Protein AF-A0A0F9LHG2-F1 (afdb_monomer_lite)

Foldseek 3Di:
DDDDDPPPVVVVVVVVVLQVQQAVVLVVLLVCCVPPLVVLLVVLVVLCVVLVVCQLVPWDWDFDLQAIDIRTDPPDDPPPVSCVSSVPSLVSNLVSLQVSLCCVVVPSHDLVVNCVRCLVVLLSSCSSSVSVSVVPDDPDRSSRRSSNVSVVVVVVVVVVVVVVVVVVVVVPDDDDDDDDPDD

Secondary structure (DSSP, 8-state):
----STHHHHHHHHHHHHHHHHHHHHHHHHHHIIIIIHHHHHHHHHHHHHTT-THHHH-EEEE-SS-EEEE-----TTHHHHHHHHHHHHHHHHHHHHHHHHHHHTTSS-HHHHHHHHHHHHHHHHHHHHHHHHHHPPTT-HHHHHHHHHHHHHHHHHHHHHHHHHHHHHHHS-------S--

Structure (mmCIF, N/CA/C/O backbone):
data_AF-A0A0F9LHG2-F1
#
_entry.id   AF-A0A0F9LHG2-F1
#
loop_
_atom_site.group_PDB
_atom_site.id
_atom_site.type_symbol
_atom_site.label_atom_id
_atom_site.label_alt_id
_atom_site.label_comp_id
_atom_site.label_asym_id
_atom_site.label_entity_id
_atom_site.label_seq_id
_atom_site.pdbx_PDB_ins_code
_atom_site.Cartn_x
_atom_site.Cartn_y
_atom_site.Cartn_z
_atom_site.occupancy
_atom_site.B_iso_or_equiv
_atom_site.auth_seq_id
_atom_site.auth_comp_id
_atom_site.auth_asym_id
_atom_site.auth_atom_id
_atom_site.pdbx_PDB_model_num
ATOM 1 N N . SER A 1 1 ? -0.966 52.116 -28.364 1.00 49.38 1 SER A N 1
ATOM 2 C CA . SER A 1 1 ? -0.636 51.127 -27.324 1.00 49.38 1 SER A CA 1
ATOM 3 C C . SER A 1 1 ? -1.871 50.352 -26.927 1.00 49.38 1 SER A C 1
ATOM 5 O O . SER A 1 1 ? -2.653 50.851 -26.132 1.00 49.38 1 SER A O 1
ATOM 7 N N . SER A 1 2 ? -2.052 49.157 -27.486 1.00 49.03 2 SER A N 1
ATOM 8 C CA . SER A 1 2 ? -3.111 48.225 -27.083 1.00 49.03 2 SER A CA 1
ATOM 9 C C . SER A 1 2 ? -2.546 46.811 -27.175 1.00 49.03 2 SER A C 1
ATOM 11 O O . SER A 1 2 ? -2.632 46.158 -28.207 1.00 49.03 2 SER A O 1
ATOM 13 N N . ALA A 1 3 ? -1.886 46.386 -26.103 1.00 53.78 3 ALA A N 1
ATOM 14 C CA . ALA A 1 3 ? -1.414 45.023 -25.902 1.00 53.78 3 ALA A CA 1
ATOM 15 C C . ALA A 1 3 ? -1.626 44.693 -24.424 1.00 53.78 3 ALA A C 1
ATOM 17 O O . ALA A 1 3 ? -0.736 44.900 -23.611 1.00 53.78 3 ALA A O 1
ATOM 18 N N . ASN A 1 4 ? -2.848 44.303 -24.067 1.00 56.41 4 ASN A N 1
ATOM 19 C CA . ASN A 1 4 ? -3.174 43.705 -22.773 1.00 56.41 4 ASN A CA 1
ATOM 20 C C . ASN A 1 4 ? -4.602 43.152 -22.848 1.00 56.41 4 ASN A C 1
ATOM 22 O O . ASN A 1 4 ? -5.531 43.902 -22.589 1.00 56.41 4 ASN A O 1
ATOM 26 N N . ASP A 1 5 ? -4.756 41.884 -23.260 1.00 53.72 5 ASP A N 1
ATOM 27 C CA . ASP A 1 5 ? -5.840 41.023 -22.727 1.00 53.72 5 ASP A CA 1
ATOM 28 C C . ASP A 1 5 ? -5.789 39.526 -23.123 1.00 53.72 5 ASP A C 1
ATOM 30 O O . ASP A 1 5 ? -6.602 38.730 -22.666 1.00 53.72 5 ASP A O 1
ATOM 34 N N . ASN A 1 6 ? -4.823 39.068 -23.931 1.00 52.94 6 ASN A N 1
ATOM 35 C CA . ASN A 1 6 ? -4.806 37.665 -24.397 1.00 52.94 6 ASN A CA 1
ATOM 36 C C . ASN A 1 6 ? -4.118 36.646 -23.454 1.00 52.94 6 ASN A C 1
ATOM 38 O O . ASN A 1 6 ? -3.988 35.477 -23.819 1.00 52.94 6 ASN A O 1
ATOM 42 N N . SER A 1 7 ? -3.668 37.032 -22.252 1.00 57.22 7 SER A N 1
ATOM 43 C CA . SER A 1 7 ? -2.919 36.126 -21.353 1.00 57.22 7 SER A CA 1
ATOM 44 C C . SER A 1 7 ? -3.794 35.280 -20.413 1.00 57.22 7 SER A C 1
ATOM 46 O O . SER A 1 7 ? -3.308 34.305 -19.838 1.00 57.22 7 SER A O 1
ATOM 48 N N . SER A 1 8 ? -5.085 35.599 -20.267 1.00 62.34 8 SER A N 1
ATOM 49 C CA . SER A 1 8 ? -5.985 34.911 -19.327 1.00 62.34 8 SER A CA 1
ATOM 50 C C . SER A 1 8 ? -6.533 33.579 -19.869 1.00 62.34 8 SER A C 1
ATOM 52 O O . SER A 1 8 ? -6.671 32.610 -19.117 1.00 62.34 8 SER A O 1
ATOM 54 N N . GLY A 1 9 ? -6.784 33.486 -21.180 1.00 71.31 9 GLY A N 1
ATOM 55 C CA . GLY A 1 9 ? -7.380 32.302 -21.815 1.00 71.31 9 GLY A CA 1
ATOM 56 C C . GLY A 1 9 ? -6.420 31.116 -21.985 1.00 71.31 9 GLY A C 1
ATOM 57 O O . GLY A 1 9 ? -6.801 29.965 -21.757 1.00 71.31 9 GLY A O 1
ATOM 58 N N . THR A 1 10 ? -5.154 31.371 -22.326 1.00 78.56 10 THR A N 1
ATOM 59 C CA . THR A 1 10 ? -4.152 30.319 -22.592 1.00 78.56 10 THR A CA 1
ATOM 60 C C . THR A 1 10 ? -3.751 29.563 -21.323 1.00 78.56 10 THR A C 1
ATOM 62 O O . THR A 1 10 ? -3.652 28.334 -21.334 1.00 78.56 10 THR A O 1
ATOM 65 N N . GLY A 1 11 ? -3.609 30.267 -20.195 1.00 84.94 11 GLY A N 1
ATOM 66 C CA . GLY A 1 11 ? -3.309 29.656 -18.898 1.00 84.94 11 GLY A CA 1
ATOM 67 C C . GLY A 1 11 ? -4.447 28.784 -18.356 1.00 84.94 11 GLY A C 1
ATOM 68 O O . GLY A 1 11 ? -4.193 27.767 -17.709 1.00 84.94 11 GLY A O 1
ATOM 69 N N . HIS A 1 12 ? -5.705 29.138 -18.635 1.00 86.25 12 HIS A N 1
ATOM 70 C CA . HIS A 1 12 ? -6.858 28.333 -18.231 1.00 86.25 12 HIS A CA 1
ATOM 71 C C . HIS A 1 12 ? -6.932 27.010 -19.007 1.00 86.25 12 HIS A C 1
ATOM 73 O O . HIS A 1 12 ? -7.083 25.947 -18.402 1.00 86.25 12 HIS A O 1
ATOM 79 N N . LEU A 1 13 ? -6.735 27.061 -20.329 1.00 91.44 13 LEU A N 1
ATOM 80 C CA . LEU A 1 13 ? -6.690 25.872 -21.185 1.00 91.44 13 LEU A CA 1
ATOM 81 C C . LEU A 1 13 ? -5.548 24.923 -20.792 1.00 91.44 13 LEU A C 1
ATOM 83 O O . LEU A 1 13 ? -5.766 23.717 -20.679 1.00 91.44 13 LEU A O 1
ATOM 87 N N . ALA A 1 14 ? -4.358 25.457 -20.500 1.00 92.44 14 ALA A N 1
ATOM 88 C CA . ALA A 1 14 ? -3.223 24.657 -20.039 1.00 92.44 14 ALA A CA 1
ATOM 89 C C . ALA A 1 14 ? -3.530 23.911 -18.727 1.00 92.44 14 ALA A C 1
ATOM 91 O O . ALA A 1 14 ? -3.242 22.721 -18.612 1.00 92.44 14 ALA A O 1
ATOM 92 N N . LYS A 1 15 ? -4.180 24.574 -17.759 1.00 93.12 15 LYS A N 1
ATOM 93 C CA . LYS A 1 15 ? -4.594 23.951 -16.487 1.00 93.12 15 LYS A CA 1
ATOM 94 C C . LYS A 1 15 ? -5.624 22.840 -16.685 1.00 93.12 15 LYS A C 1
ATOM 96 O O . LYS A 1 15 ? -5.527 21.803 -16.032 1.00 93.12 15 LYS A O 1
ATOM 101 N N . ILE A 1 16 ? -6.599 23.038 -17.573 1.00 93.31 16 ILE A N 1
ATOM 102 C CA . ILE A 1 16 ? -7.600 22.009 -17.895 1.00 93.31 16 ILE A CA 1
ATOM 103 C C . ILE A 1 16 ? -6.927 20.784 -18.514 1.00 93.31 16 ILE A C 1
ATOM 105 O O . ILE A 1 16 ? -7.216 19.660 -18.103 1.00 93.31 16 ILE A O 1
ATOM 109 N N . ASN A 1 17 ? -6.015 20.994 -19.463 1.00 94.94 17 ASN A N 1
ATOM 110 C CA . ASN A 1 17 ? -5.305 19.903 -20.124 1.00 94.94 17 ASN A CA 1
ATOM 111 C C . ASN A 1 17 ? -4.397 19.148 -19.147 1.00 94.94 17 ASN A C 1
ATOM 113 O O . ASN A 1 17 ? -4.479 17.927 -19.082 1.00 94.94 17 ASN A O 1
ATOM 117 N N . ALA A 1 18 ? -3.623 19.852 -18.316 1.00 95.00 18 ALA A N 1
ATOM 118 C CA . ALA A 1 18 ? -2.790 19.224 -17.289 1.00 95.00 18 ALA A CA 1
ATOM 119 C C . ALA A 1 18 ? -3.619 18.360 -16.324 1.00 95.00 18 ALA A C 1
ATOM 121 O O . ALA A 1 18 ? -3.254 17.227 -16.023 1.00 95.00 18 ALA A O 1
ATOM 122 N N . LYS A 1 19 ? -4.781 18.863 -15.891 1.00 96.06 19 LYS A N 1
ATOM 123 C CA . LYS A 1 19 ? -5.702 18.115 -15.028 1.00 96.06 19 LYS A CA 1
ATOM 124 C C . LYS A 1 19 ? -6.265 16.869 -15.718 1.00 96.06 19 LYS A C 1
ATOM 126 O O . LYS A 1 19 ? -6.389 15.826 -15.085 1.00 96.06 19 LYS A O 1
ATOM 131 N N . ARG A 1 20 ? -6.607 16.966 -17.006 1.00 96.56 20 ARG A N 1
ATOM 132 C CA . ARG A 1 20 ? -7.093 15.827 -17.799 1.00 96.56 20 ARG A CA 1
ATOM 133 C C . ARG A 1 20 ? -6.025 14.744 -17.938 1.00 96.56 20 ARG A C 1
ATOM 135 O O . ARG A 1 20 ? -6.343 13.575 -17.740 1.00 96.56 20 ARG A O 1
ATOM 142 N N . GLU A 1 21 ? -4.786 15.128 -18.232 1.00 97.69 21 GLU A N 1
ATOM 143 C CA . GLU A 1 21 ? -3.677 14.176 -18.334 1.00 97.69 21 GLU A CA 1
ATOM 144 C C . GLU A 1 21 ? -3.385 13.515 -16.985 1.00 97.69 21 GLU A C 1
ATOM 146 O O . GLU A 1 21 ? -3.296 12.293 -16.926 1.00 97.69 21 GLU A O 1
ATOM 151 N N . ALA A 1 22 ? -3.369 14.279 -15.886 1.00 97.62 22 ALA A N 1
ATOM 152 C CA . ALA A 1 22 ? -3.211 13.714 -14.546 1.00 97.62 22 ALA A CA 1
ATOM 153 C C . ALA A 1 22 ? -4.291 12.664 -14.228 1.00 97.62 22 ALA A C 1
ATOM 155 O O . ALA A 1 22 ? -3.989 11.619 -13.660 1.00 97.62 22 ALA A O 1
ATOM 156 N N . TYR A 1 23 ? -5.544 12.896 -14.637 1.00 98.19 23 TYR A N 1
ATOM 157 C CA . TYR A 1 23 ? -6.639 11.935 -14.445 1.00 98.19 23 TYR A CA 1
ATOM 158 C C . TYR A 1 23 ? -6.491 10.678 -15.285 1.00 98.19 23 TYR A C 1
ATOM 160 O O . TYR A 1 23 ? -6.797 9.585 -14.807 1.00 98.19 23 TYR A O 1
ATOM 168 N N . LYS A 1 24 ? -6.018 10.825 -16.521 1.00 98.38 24 LYS A N 1
ATOM 169 C CA . LYS A 1 24 ? -5.736 9.691 -17.393 1.00 98.38 24 LYS A CA 1
ATOM 170 C C . LYS A 1 24 ? -4.628 8.821 -16.802 1.00 98.38 24 LYS A C 1
ATOM 172 O O . LYS A 1 24 ? -4.840 7.623 -16.648 1.00 98.38 24 LYS A O 1
ATOM 177 N N . VAL A 1 25 ? -3.520 9.433 -16.375 1.00 98.38 25 VAL A N 1
ATOM 178 C CA . VAL A 1 25 ? -2.420 8.720 -15.708 1.00 98.38 25 VAL A CA 1
ATOM 179 C C . VAL A 1 25 ? -2.911 8.050 -14.425 1.00 98.38 25 VAL A C 1
ATOM 181 O O . VAL A 1 25 ? -2.636 6.875 -14.219 1.00 98.38 25 VAL A O 1
ATOM 184 N N . THR A 1 26 ? -3.710 8.731 -13.592 1.00 98.44 26 THR A N 1
ATOM 185 C CA . THR A 1 26 ? -4.301 8.101 -12.400 1.00 98.44 26 THR A CA 1
ATOM 186 C C . THR A 1 26 ? -5.126 6.864 -12.751 1.00 98.44 26 THR A C 1
ATOM 188 O O . THR A 1 26 ? -5.001 5.843 -12.080 1.00 98.44 26 THR A O 1
ATOM 191 N N . ALA A 1 27 ? -5.975 6.935 -13.780 1.00 98.44 27 ALA A N 1
ATOM 192 C CA . ALA A 1 27 ? -6.798 5.801 -14.192 1.00 98.44 27 ALA A CA 1
ATOM 193 C C . ALA A 1 27 ? -5.941 4.625 -14.690 1.00 98.44 27 ALA A C 1
ATOM 195 O O . ALA A 1 27 ? -6.206 3.476 -14.324 1.00 98.44 27 ALA A O 1
ATOM 196 N N . ASP A 1 28 ? -4.898 4.914 -15.471 1.00 98.50 28 ASP A N 1
ATOM 197 C CA . ASP A 1 28 ? -3.950 3.917 -15.966 1.00 98.50 28 ASP A CA 1
ATOM 198 C C . ASP A 1 28 ? -3.186 3.240 -14.819 1.00 98.50 28 ASP A C 1
ATOM 200 O O . ASP A 1 28 ? -3.133 2.010 -14.771 1.00 98.50 28 ASP A O 1
ATOM 204 N N . GLU A 1 29 ? -2.700 4.005 -13.841 1.00 98.50 29 GLU A N 1
ATOM 205 C CA . GLU A 1 29 ? -2.004 3.465 -12.667 1.00 98.50 29 GLU A CA 1
ATOM 206 C C . GLU A 1 29 ? -2.941 2.670 -11.749 1.00 98.50 29 GLU A C 1
ATOM 208 O O . GLU A 1 29 ? -2.562 1.624 -11.220 1.00 98.50 29 GLU A O 1
ATOM 213 N N . CYS A 1 30 ? -4.199 3.094 -11.585 1.00 98.44 30 CYS A N 1
ATOM 214 C CA . CYS A 1 30 ? -5.184 2.314 -10.833 1.00 98.44 30 CYS A CA 1
ATOM 215 C C . CYS A 1 30 ? -5.480 0.959 -11.494 1.00 98.44 30 CYS A C 1
ATOM 217 O O . CYS A 1 30 ? -5.634 -0.059 -10.805 1.00 98.44 30 CYS A O 1
ATOM 219 N N . ARG A 1 31 ? -5.535 0.931 -12.830 1.00 98.62 31 ARG A N 1
ATOM 220 C CA . ARG A 1 31 ? -5.664 -0.305 -13.604 1.00 98.62 31 ARG A CA 1
ATOM 221 C C . ARG A 1 31 ? -4.414 -1.171 -13.465 1.00 98.62 31 ARG A C 1
ATOM 223 O O . ARG A 1 31 ? -4.545 -2.346 -13.132 1.00 98.62 31 ARG A O 1
ATOM 230 N N . TYR A 1 32 ? -3.222 -0.593 -13.624 1.00 98.62 32 TYR A N 1
ATOM 231 C CA . TYR A 1 32 ? -1.947 -1.290 -13.436 1.00 98.62 32 TYR A CA 1
ATOM 232 C C . TYR A 1 32 ? -1.849 -1.937 -12.048 1.00 98.62 32 TYR A C 1
ATOM 234 O O . TYR A 1 32 ? -1.502 -3.113 -11.932 1.00 98.62 32 TYR A O 1
ATOM 242 N N . TYR A 1 33 ? -2.244 -1.218 -10.995 1.00 98.62 33 TYR A N 1
ATOM 243 C CA . TYR A 1 33 ? -2.271 -1.758 -9.637 1.00 98.62 33 TYR A CA 1
ATOM 244 C C . TYR A 1 33 ? -3.143 -3.016 -9.539 1.00 98.62 33 TYR A C 1
ATOM 246 O O . TYR A 1 33 ? -2.731 -4.032 -8.979 1.00 98.62 33 TYR A O 1
ATOM 254 N N . SER A 1 34 ? -4.336 -2.970 -10.125 1.00 98.31 34 SER A N 1
ATOM 255 C CA . SER A 1 34 ? -5.299 -4.072 -10.060 1.00 98.31 34 SER A CA 1
ATOM 256 C C . SER A 1 34 ? -4.868 -5.276 -10.906 1.00 98.31 34 SER A C 1
ATOM 258 O O . SER A 1 34 ? -4.987 -6.415 -10.464 1.00 98.31 34 SER A O 1
ATOM 260 N N . GLU A 1 35 ? -4.346 -5.036 -12.110 1.00 98.50 35 GLU A N 1
ATOM 261 C CA . GLU A 1 35 ? -4.011 -6.084 -13.082 1.00 98.50 35 GLU A CA 1
ATOM 262 C C . GLU A 1 35 ? -2.615 -6.686 -12.890 1.00 98.50 35 GLU A C 1
ATOM 264 O O . GLU A 1 35 ? -2.371 -7.809 -13.333 1.00 98.50 35 GLU A O 1
ATOM 269 N N . LYS A 1 36 ? -1.682 -5.948 -12.277 1.00 98.44 36 LYS A N 1
ATOM 270 C CA . LYS A 1 36 ? -0.276 -6.360 -12.135 1.00 98.44 36 LYS A CA 1
ATOM 271 C C . LYS A 1 36 ? 0.162 -6.467 -10.685 1.00 98.44 36 LYS A C 1
ATOM 273 O O . LYS A 1 36 ? 0.708 -7.496 -10.304 1.00 98.44 36 LYS A O 1
ATOM 278 N N . ILE A 1 37 ? -0.108 -5.455 -9.863 1.00 98.50 37 ILE A N 1
ATOM 279 C CA . ILE A 1 37 ? 0.402 -5.427 -8.484 1.00 98.50 37 ILE A CA 1
ATOM 280 C C . ILE A 1 37 ? -0.350 -6.420 -7.594 1.00 98.50 37 ILE A C 1
ATOM 282 O O . ILE A 1 37 ? 0.290 -7.176 -6.867 1.00 98.50 37 ILE A O 1
ATOM 286 N N . ILE A 1 38 ? -1.683 -6.484 -7.669 1.00 98.50 38 ILE A N 1
ATOM 287 C CA . ILE A 1 38 ? -2.458 -7.436 -6.854 1.00 98.50 38 ILE A CA 1
ATOM 288 C C . ILE A 1 38 ? -2.053 -8.901 -7.104 1.00 98.50 38 ILE A C 1
ATOM 290 O O . ILE A 1 38 ? -1.825 -9.609 -6.126 1.00 98.50 38 ILE A O 1
ATOM 294 N N . PRO A 1 39 ? -1.889 -9.383 -8.350 1.00 98.69 39 PRO A N 1
ATOM 295 C CA . PRO A 1 39 ? -1.377 -10.734 -8.588 1.00 98.69 39 PRO A CA 1
ATOM 296 C C . PRO A 1 39 ? 0.002 -11.013 -7.969 1.00 98.69 39 PRO A C 1
ATOM 298 O O . PRO A 1 39 ? 0.213 -12.096 -7.418 1.00 98.69 39 PRO A O 1
ATOM 301 N N . LEU A 1 40 ? 0.924 -10.043 -8.011 1.00 98.56 40 LEU A N 1
ATOM 302 C CA . LEU A 1 40 ? 2.235 -10.168 -7.362 1.00 98.56 40 LEU A CA 1
ATOM 303 C C . LEU A 1 40 ? 2.090 -10.259 -5.838 1.00 98.56 40 LEU A C 1
ATOM 305 O O . LEU A 1 40 ? 2.683 -11.141 -5.219 1.00 98.56 40 LEU A O 1
ATOM 309 N N . ILE A 1 41 ? 1.239 -9.415 -5.242 1.00 98.44 41 ILE A N 1
ATOM 310 C CA . ILE A 1 41 ? 0.929 -9.459 -3.805 1.00 98.44 41 ILE A CA 1
ATOM 311 C C . ILE A 1 41 ? 0.350 -10.821 -3.423 1.00 98.44 41 ILE A C 1
ATOM 313 O O . ILE A 1 41 ? 0.802 -11.406 -2.450 1.00 98.44 41 ILE A O 1
ATOM 317 N N . ASN A 1 42 ? -0.598 -11.356 -4.195 1.00 98.38 42 ASN A N 1
ATOM 318 C CA . ASN A 1 42 ? -1.204 -12.659 -3.915 1.00 98.38 42 ASN A CA 1
ATOM 319 C C . ASN A 1 42 ? -0.174 -13.797 -3.972 1.00 98.38 42 ASN A C 1
ATOM 321 O O . ASN A 1 42 ? -0.229 -14.730 -3.173 1.00 98.38 42 ASN A O 1
ATOM 325 N N . THR A 1 43 ? 0.767 -13.719 -4.917 1.00 98.38 43 THR A N 1
ATOM 326 C CA . THR A 1 43 ? 1.852 -14.701 -5.054 1.00 98.38 43 THR A CA 1
ATOM 327 C C . THR A 1 43 ? 2.778 -14.653 -3.840 1.00 98.38 43 THR A C 1
ATOM 329 O O . THR A 1 43 ? 3.082 -15.691 -3.253 1.00 98.38 43 THR A O 1
ATOM 332 N N . LEU A 1 44 ? 3.162 -13.448 -3.415 1.00 97.50 44 LEU A N 1
ATOM 333 C CA . LEU A 1 44 ? 3.971 -13.242 -2.218 1.00 97.50 44 LEU A CA 1
ATOM 334 C C . LEU A 1 44 ? 3.229 -13.661 -0.940 1.00 97.50 44 LEU A C 1
ATOM 336 O O . LEU A 1 44 ? 3.807 -14.357 -0.113 1.00 97.50 44 LEU A O 1
ATOM 340 N N . ASP A 1 45 ? 1.954 -13.289 -0.795 1.00 97.62 45 ASP A N 1
ATOM 341 C CA . ASP A 1 45 ? 1.095 -13.651 0.339 1.00 97.62 45 ASP A CA 1
ATOM 342 C C . ASP A 1 45 ? 1.044 -15.171 0.512 1.00 97.62 45 ASP A C 1
ATOM 344 O O . ASP A 1 45 ? 1.295 -15.676 1.605 1.00 97.62 45 ASP A O 1
ATOM 348 N N . LYS A 1 46 ? 0.806 -15.904 -0.583 1.00 97.81 46 LYS A N 1
ATOM 349 C CA . LYS A 1 46 ? 0.795 -17.367 -0.578 1.00 97.81 46 LYS A CA 1
ATOM 350 C C . LYS A 1 46 ? 2.124 -17.937 -0.077 1.00 97.81 46 LYS A C 1
ATOM 352 O O . LYS A 1 46 ? 2.125 -18.824 0.770 1.00 97.81 46 LYS A O 1
ATOM 357 N N . LYS A 1 47 ? 3.250 -17.405 -0.555 1.00 96.19 47 LYS A N 1
ATOM 358 C CA . LYS A 1 47 ? 4.583 -17.870 -0.155 1.00 96.19 47 LYS A CA 1
ATOM 359 C C . LYS A 1 47 ? 4.912 -17.534 1.303 1.00 96.19 47 LYS A C 1
ATOM 361 O O . LYS A 1 47 ? 5.528 -18.335 2.002 1.00 96.19 47 LYS A O 1
ATOM 366 N N . VAL A 1 48 ? 4.479 -16.367 1.778 1.00 94.81 48 VAL A N 1
ATOM 367 C CA . VAL A 1 48 ? 4.577 -15.953 3.187 1.00 94.81 48 VAL A CA 1
ATOM 368 C C . VAL A 1 48 ? 3.820 -16.921 4.090 1.00 94.81 48 VAL A C 1
ATOM 370 O O . VAL A 1 48 ? 4.344 -17.302 5.139 1.00 94.81 48 VAL A O 1
ATOM 373 N N . ASP A 1 49 ? 2.624 -17.333 3.676 1.00 95.06 49 ASP A N 1
ATOM 374 C CA . ASP A 1 49 ? 1.796 -18.271 4.428 1.00 95.06 49 ASP A CA 1
ATOM 375 C C . ASP A 1 49 ? 2.392 -19.690 4.409 1.00 95.06 49 ASP A C 1
ATOM 377 O O . ASP A 1 49 ? 2.482 -20.323 5.460 1.00 95.06 49 ASP A O 1
ATOM 381 N N . GLU A 1 50 ? 2.881 -20.165 3.258 1.00 95.06 50 GLU A N 1
ATOM 382 C CA . GLU A 1 50 ? 3.547 -21.472 3.111 1.00 95.06 50 GLU A CA 1
ATOM 383 C C . GLU A 1 50 ? 4.813 -21.599 3.970 1.00 95.06 50 GLU A C 1
ATOM 385 O O . GLU A 1 50 ? 5.067 -22.653 4.552 1.00 95.06 50 GLU A O 1
ATOM 390 N N . LEU A 1 51 ? 5.600 -20.525 4.078 1.00 92.38 51 LEU A N 1
ATOM 391 C CA . LEU A 1 51 ? 6.818 -20.486 4.893 1.00 92.38 51 LEU A CA 1
ATOM 392 C C . LEU A 1 51 ? 6.553 -20.138 6.364 1.00 92.38 51 LEU A C 1
ATOM 394 O O . LEU A 1 51 ? 7.487 -20.133 7.166 1.00 92.38 51 LEU A O 1
ATOM 398 N N . GLY A 1 52 ? 5.309 -19.808 6.727 1.00 91.19 52 GLY A N 1
ATOM 399 C CA . GLY A 1 52 ? 4.957 -19.377 8.077 1.00 91.19 52 GLY A CA 1
ATOM 400 C C . GLY A 1 52 ? 5.724 -18.129 8.524 1.00 91.19 52 GLY A C 1
ATOM 401 O O . GLY A 1 52 ? 6.080 -18.019 9.697 1.00 91.19 52 GLY A O 1
ATOM 402 N N . ALA A 1 53 ? 6.005 -17.193 7.611 1.00 90.06 53 ALA A N 1
ATOM 403 C CA . ALA A 1 53 ? 6.903 -16.063 7.850 1.00 90.06 53 ALA A CA 1
ATOM 404 C C . ALA A 1 53 ? 6.306 -15.041 8.841 1.00 90.06 53 ALA A C 1
ATOM 406 O O . ALA A 1 53 ? 5.697 -14.030 8.473 1.00 90.06 53 ALA A O 1
ATOM 407 N N . GLN A 1 54 ? 6.512 -15.288 10.138 1.00 90.12 54 GLN A N 1
ATOM 408 C CA . GLN A 1 54 ? 5.919 -14.509 11.231 1.00 90.12 54 GLN A CA 1
ATOM 409 C C . GLN A 1 54 ? 6.381 -13.049 11.269 1.00 90.12 54 GLN A C 1
ATOM 411 O O . GLN A 1 54 ? 5.700 -12.216 11.875 1.00 90.12 54 GLN A O 1
ATOM 416 N N . ILE A 1 55 ? 7.495 -12.715 10.608 1.00 89.75 55 ILE A N 1
ATOM 417 C CA . ILE A 1 55 ? 8.011 -11.347 10.523 1.00 89.75 55 ILE A CA 1
ATOM 418 C C . ILE A 1 55 ? 6.954 -10.366 9.991 1.00 89.75 55 ILE A C 1
ATOM 420 O O . ILE A 1 55 ? 6.823 -9.276 10.538 1.00 89.75 55 ILE A O 1
ATOM 424 N N . PHE A 1 56 ? 6.115 -10.745 9.023 1.00 91.38 56 PHE A N 1
ATOM 425 C CA . PHE A 1 56 ? 5.079 -9.845 8.485 1.00 91.38 56 PHE A CA 1
ATOM 426 C C . PHE A 1 56 ? 3.814 -9.767 9.344 1.00 91.38 56 PHE A C 1
ATOM 428 O O . PHE A 1 56 ? 3.033 -8.827 9.216 1.00 91.38 56 PHE A O 1
ATOM 435 N N . GLN A 1 57 ? 3.596 -10.749 10.219 1.00 89.31 57 GLN A N 1
ATOM 436 C CA . GLN A 1 57 ? 2.398 -10.831 11.057 1.00 89.31 57 GLN A CA 1
ATOM 437 C C . GLN A 1 57 ? 2.612 -10.193 12.432 1.00 89.31 57 GLN A C 1
ATOM 439 O O . GLN A 1 57 ? 1.709 -9.559 12.975 1.00 89.31 57 GLN A O 1
ATOM 444 N N . LYS A 1 58 ? 3.805 -10.375 13.009 1.00 92.31 58 LYS A N 1
ATOM 445 C CA . LYS A 1 58 ? 4.121 -9.984 14.389 1.00 92.31 58 LYS A CA 1
ATOM 446 C C . LYS A 1 58 ? 4.910 -8.683 14.502 1.00 92.31 58 LYS A C 1
ATOM 448 O O . LYS A 1 58 ? 4.999 -8.137 15.600 1.00 92.31 58 LYS A O 1
ATOM 453 N N . SER A 1 59 ? 5.484 -8.180 13.408 1.00 93.06 59 SER A N 1
ATOM 454 C CA . SER A 1 59 ? 6.182 -6.892 13.440 1.00 93.06 59 SER A CA 1
ATOM 455 C C . SER A 1 59 ? 5.214 -5.748 13.711 1.00 93.06 59 SER A C 1
ATOM 457 O O . SER A 1 59 ? 4.091 -5.709 13.204 1.00 93.06 59 SER A O 1
ATOM 459 N N . VAL A 1 60 ? 5.669 -4.773 14.493 1.00 95.00 60 VAL A N 1
ATOM 460 C CA . VAL A 1 60 ? 4.861 -3.604 14.841 1.00 95.00 60 VAL A CA 1
ATOM 461 C C . VAL A 1 60 ? 5.267 -2.441 13.952 1.00 95.00 60 VAL A C 1
ATOM 463 O O . VAL A 1 60 ? 6.412 -1.998 13.979 1.00 95.00 60 VAL A O 1
ATOM 466 N N . VAL A 1 61 ? 4.301 -1.919 13.202 1.00 95.81 61 VAL A N 1
ATOM 467 C CA . VAL A 1 61 ? 4.482 -0.756 12.328 1.00 95.81 61 VAL A CA 1
ATOM 468 C C . VAL A 1 61 ? 3.678 0.409 12.881 1.00 95.81 61 VAL A C 1
ATOM 470 O O . VAL A 1 61 ? 2.445 0.340 12.965 1.00 95.81 61 VAL A O 1
ATOM 473 N N . LYS A 1 62 ? 4.374 1.484 13.247 1.00 96.12 62 LYS A N 1
ATOM 474 C CA . LYS A 1 62 ? 3.785 2.748 13.689 1.00 96.12 62 LYS A CA 1
ATOM 475 C C . LYS A 1 62 ? 3.981 3.802 12.610 1.00 96.12 62 LYS A C 1
ATOM 477 O O . LYS A 1 62 ? 5.070 3.951 12.068 1.00 96.12 62 LYS A O 1
ATOM 482 N N . VAL A 1 63 ? 2.918 4.539 12.316 1.00 94.50 63 VAL A N 1
ATOM 483 C CA . VAL A 1 63 ? 2.951 5.648 11.359 1.00 94.50 63 VAL A CA 1
ATOM 484 C C . VAL A 1 63 ? 3.026 6.948 12.149 1.00 94.50 63 VAL A C 1
ATOM 486 O O . VAL A 1 63 ? 2.176 7.199 13.003 1.00 94.50 63 VAL A O 1
ATOM 489 N N . GLY A 1 64 ? 4.066 7.736 11.894 1.00 92.88 64 GLY A N 1
ATOM 490 C CA . GLY A 1 64 ? 4.222 9.097 12.393 1.00 92.88 64 GLY A CA 1
ATOM 491 C C . GLY A 1 64 ? 3.736 10.136 11.380 1.00 92.88 64 GLY A C 1
ATOM 492 O O . GLY A 1 64 ? 3.225 9.810 10.310 1.00 92.88 64 GLY A O 1
ATOM 493 N N . ALA A 1 65 ? 3.935 11.417 11.700 1.00 89.44 65 ALA A N 1
ATOM 494 C CA . ALA A 1 65 ? 3.489 12.514 10.838 1.00 89.44 65 ALA A CA 1
ATOM 495 C C . ALA A 1 65 ? 4.143 12.487 9.444 1.00 89.44 65 ALA A C 1
ATOM 497 O O . ALA A 1 65 ? 3.459 12.695 8.450 1.00 89.44 65 ALA A O 1
ATOM 498 N N . ASN A 1 66 ? 5.444 12.189 9.373 1.00 89.50 66 ASN A N 1
ATOM 499 C CA . ASN A 1 66 ? 6.218 12.201 8.124 1.00 89.50 66 ASN A CA 1
ATOM 500 C C . ASN A 1 66 ? 7.103 10.954 7.952 1.00 89.50 66 ASN A C 1
ATOM 502 O O . ASN A 1 66 ? 7.971 10.922 7.086 1.00 89.50 66 ASN A O 1
ATOM 506 N N . SER A 1 67 ? 6.934 9.941 8.800 1.00 90.75 67 SER A N 1
ATOM 507 C CA . SER A 1 67 ? 7.812 8.773 8.842 1.00 90.75 67 SER A CA 1
ATOM 508 C C . SER A 1 67 ? 7.067 7.533 9.316 1.00 90.75 67 SER A C 1
ATOM 510 O O . SER A 1 67 ? 5.934 7.612 9.799 1.00 90.75 67 SER A O 1
ATOM 512 N N . ILE A 1 68 ? 7.717 6.379 9.188 1.00 93.69 68 ILE A N 1
ATOM 513 C CA . ILE A 1 68 ? 7.264 5.125 9.785 1.00 93.69 68 ILE A CA 1
ATOM 514 C C . ILE A 1 68 ? 8.344 4.592 10.719 1.00 93.69 68 ILE A C 1
ATOM 516 O O . ILE A 1 68 ? 9.532 4.694 10.429 1.00 93.69 68 ILE A O 1
ATOM 520 N N . GLU A 1 69 ? 7.920 4.024 11.839 1.00 94.12 69 GLU A N 1
ATOM 521 C CA . GLU A 1 69 ? 8.776 3.279 12.756 1.00 94.12 69 GLU A CA 1
ATOM 522 C C . GLU A 1 69 ? 8.372 1.810 12.659 1.00 94.12 69 GLU A C 1
ATOM 524 O O . GLU A 1 69 ? 7.205 1.459 12.870 1.00 94.12 69 GLU A O 1
ATOM 529 N N . VAL A 1 70 ? 9.334 0.949 12.332 1.00 93.50 70 VAL A N 1
ATOM 530 C CA . VAL A 1 70 ? 9.113 -0.493 12.261 1.00 93.50 70 VAL A CA 1
ATOM 531 C C . VAL A 1 70 ? 9.942 -1.173 13.334 1.00 93.50 70 VAL A C 1
ATOM 533 O O . VAL A 1 70 ? 11.159 -1.022 13.382 1.00 93.50 70 VAL A O 1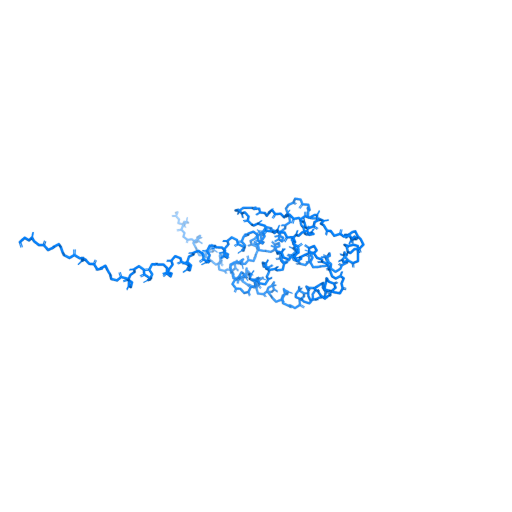
ATOM 536 N N . LYS A 1 71 ? 9.268 -1.932 14.196 1.00 91.88 71 LYS A N 1
ATOM 537 C CA . LYS A 1 71 ? 9.904 -2.836 15.151 1.00 91.88 71 LYS A CA 1
ATOM 538 C C . LYS A 1 71 ? 9.783 -4.251 14.593 1.00 91.88 71 LYS A C 1
ATOM 540 O O . LYS A 1 71 ? 8.692 -4.828 14.705 1.00 91.88 71 LYS A O 1
ATOM 545 N N . PRO A 1 72 ? 10.836 -4.774 13.938 1.00 84.38 72 PRO A N 1
ATOM 546 C CA . PRO A 1 72 ? 10.789 -6.110 13.374 1.00 84.38 72 PRO A CA 1
ATOM 547 C C . PRO A 1 72 ? 10.631 -7.139 14.494 1.00 84.38 72 PRO A C 1
ATOM 549 O O . PRO A 1 72 ? 11.177 -6.985 15.588 1.00 84.38 72 PRO A O 1
ATOM 552 N N . PHE A 1 73 ? 9.861 -8.190 14.233 1.00 85.62 73 PHE A N 1
ATOM 553 C CA . PHE A 1 73 ? 9.776 -9.331 15.134 1.00 85.62 73 PHE A CA 1
ATOM 554 C C . PHE A 1 73 ? 11.074 -10.143 15.048 1.00 85.62 73 PHE A C 1
ATOM 556 O O . PHE A 1 73 ? 11.327 -10.758 14.022 1.00 85.62 73 PHE A O 1
ATOM 563 N N . THR A 1 74 ? 11.889 -10.151 16.105 1.00 74.06 74 THR A N 1
ATOM 564 C CA . THR A 1 74 ? 13.215 -10.802 16.114 1.00 74.06 74 THR A CA 1
ATOM 565 C C . THR A 1 74 ? 13.232 -12.190 16.761 1.00 74.06 74 THR A C 1
ATOM 567 O O . THR A 1 74 ? 14.166 -12.946 16.528 1.00 74.06 74 THR A O 1
ATOM 570 N N . ASN A 1 75 ? 12.193 -12.578 17.508 1.00 70.69 75 ASN A N 1
ATOM 571 C CA . ASN A 1 75 ? 12.118 -13.867 18.219 1.00 70.69 75 ASN A CA 1
ATOM 572 C C . ASN A 1 75 ? 11.676 -15.029 17.308 1.00 70.69 75 ASN A C 1
ATOM 574 O O . ASN A 1 75 ? 10.694 -15.715 17.598 1.00 70.69 75 ASN A O 1
ATOM 578 N N . TYR A 1 76 ? 12.373 -15.229 16.194 1.00 65.19 76 TYR A N 1
ATOM 579 C CA . TYR A 1 76 ? 12.103 -16.305 15.243 1.00 65.19 76 TYR A CA 1
ATOM 580 C C . TYR A 1 76 ? 13.411 -17.024 14.913 1.00 65.19 76 TYR A C 1
ATOM 582 O O . TYR A 1 76 ? 14.432 -16.383 14.668 1.00 65.19 76 TYR A O 1
ATOM 590 N N . ILE A 1 77 ? 13.371 -18.351 14.958 1.00 59.38 77 ILE A N 1
ATOM 591 C CA . ILE A 1 77 ? 14.460 -19.219 14.509 1.00 59.38 77 ILE A CA 1
ATOM 592 C C . ILE A 1 77 ? 14.341 -19.264 12.973 1.00 59.38 77 ILE A C 1
ATOM 594 O O . ILE A 1 77 ? 13.227 -19.397 12.476 1.00 59.38 77 ILE A O 1
ATOM 598 N N . ASP A 1 78 ? 15.447 -19.084 12.244 1.00 66.81 78 ASP A N 1
ATOM 599 C CA . ASP A 1 78 ? 15.536 -19.132 10.766 1.00 66.81 78 ASP A CA 1
ATOM 600 C C . ASP A 1 78 ? 15.046 -17.893 9.979 1.00 66.81 78 ASP A C 1
ATOM 602 O O . ASP A 1 78 ? 14.489 -18.013 8.886 1.00 66.81 78 ASP A O 1
ATOM 606 N N . HIS A 1 79 ? 15.267 -16.675 10.495 1.00 73.31 79 HIS A N 1
ATOM 607 C CA . HIS A 1 79 ? 14.957 -15.438 9.747 1.00 73.31 79 HIS A CA 1
ATOM 608 C C . HIS A 1 79 ? 15.625 -15.380 8.372 1.00 73.31 79 HIS A C 1
ATOM 610 O O . HIS A 1 79 ? 14.961 -15.051 7.390 1.00 73.31 79 HIS A O 1
ATOM 616 N N . ASP A 1 80 ? 16.914 -15.702 8.307 1.00 81.94 80 ASP A N 1
ATOM 617 C CA . ASP A 1 80 ? 17.710 -15.501 7.097 1.00 81.94 80 ASP A CA 1
ATOM 618 C C . ASP A 1 80 ? 17.255 -16.441 5.970 1.00 81.94 80 ASP A C 1
ATOM 620 O O . ASP A 1 80 ? 16.984 -15.977 4.862 1.00 81.94 80 ASP A O 1
ATOM 624 N N . ASP A 1 81 ? 17.019 -17.720 6.277 1.00 86.94 81 ASP A N 1
ATOM 625 C CA . ASP A 1 81 ? 16.516 -18.718 5.323 1.00 86.94 81 ASP A CA 1
ATOM 626 C C . ASP A 1 81 ? 15.128 -18.361 4.770 1.00 86.94 81 ASP A C 1
ATOM 628 O O . ASP A 1 81 ? 14.830 -18.579 3.591 1.00 86.94 81 ASP A O 1
ATOM 632 N N . VAL A 1 82 ? 14.235 -17.840 5.619 1.00 87.31 82 VAL A N 1
ATOM 633 C CA . VAL A 1 82 ? 12.888 -17.429 5.194 1.00 87.31 82 VAL A CA 1
ATOM 634 C C . VAL A 1 82 ? 12.959 -16.184 4.315 1.00 87.31 82 VAL A C 1
ATOM 636 O O . VAL A 1 82 ? 12.271 -16.119 3.294 1.00 87.31 82 VAL A O 1
ATOM 639 N N . ILE A 1 83 ? 13.792 -15.207 4.679 1.00 88.00 83 ILE A N 1
ATOM 640 C CA . ILE A 1 83 ? 13.991 -13.990 3.886 1.00 88.00 83 ILE A CA 1
ATOM 641 C C . ILE A 1 83 ? 14.595 -14.341 2.526 1.00 88.00 83 ILE A C 1
ATOM 643 O O . ILE A 1 83 ? 14.077 -13.883 1.507 1.00 88.00 83 ILE A O 1
ATOM 647 N N . GLU A 1 84 ? 15.621 -15.191 2.479 1.00 91.31 84 GLU A N 1
ATOM 648 C CA . GLU A 1 84 ? 16.242 -15.642 1.232 1.00 91.31 84 GLU A CA 1
ATOM 649 C C . GLU A 1 84 ? 15.205 -16.291 0.308 1.00 91.31 84 GLU A C 1
ATOM 651 O O . GLU A 1 84 ? 15.054 -15.889 -0.848 1.00 91.31 84 GLU A O 1
ATOM 656 N N . LYS A 1 85 ? 14.390 -17.210 0.842 1.00 93.50 85 LYS A N 1
ATOM 657 C CA . LYS A 1 85 ? 13.327 -17.874 0.074 1.00 93.50 85 LYS A CA 1
ATOM 658 C C . LYS A 1 85 ? 12.264 -16.905 -0.434 1.00 93.50 85 LYS A C 1
ATOM 660 O O . LYS A 1 85 ? 11.696 -17.169 -1.485 1.00 93.50 85 LYS A O 1
ATOM 665 N N . LEU A 1 86 ? 11.979 -15.811 0.270 1.00 93.94 86 LEU A N 1
ATOM 666 C CA . LEU A 1 86 ? 10.981 -14.810 -0.132 1.00 93.94 86 LEU A CA 1
ATOM 667 C C . LEU A 1 86 ? 11.533 -13.699 -1.028 1.00 93.94 86 LEU A C 1
ATOM 669 O O . LEU A 1 86 ? 10.751 -12.919 -1.571 1.00 93.94 86 LEU A O 1
ATOM 673 N N . THR A 1 87 ? 12.856 -13.594 -1.161 1.00 93.00 87 THR A N 1
ATOM 674 C CA . THR A 1 87 ? 13.505 -12.407 -1.729 1.00 93.00 87 THR A CA 1
ATOM 675 C C . THR A 1 87 ? 13.038 -12.115 -3.154 1.00 93.00 87 THR A C 1
ATOM 677 O O . THR A 1 87 ? 12.771 -10.958 -3.461 1.00 93.00 87 THR A O 1
ATOM 680 N N . GLY A 1 88 ? 12.876 -13.135 -4.003 1.00 94.88 88 GLY A N 1
ATOM 681 C CA . GLY A 1 88 ? 12.443 -12.950 -5.394 1.00 94.88 88 GLY A CA 1
ATOM 682 C C . GLY A 1 88 ? 11.079 -12.263 -5.506 1.00 94.88 88 GLY A C 1
ATOM 683 O O . GLY A 1 88 ? 10.976 -11.145 -6.007 1.00 94.88 88 GLY A O 1
ATOM 684 N N . GLU A 1 89 ? 10.038 -12.892 -4.965 1.00 96.75 89 GLU A N 1
ATOM 685 C CA . GLU A 1 89 ? 8.665 -12.380 -5.018 1.00 96.75 89 GLU A CA 1
ATOM 686 C C . GLU A 1 89 ? 8.517 -11.062 -4.251 1.00 96.75 89 GLU A C 1
ATOM 688 O O . GLU A 1 89 ? 7.741 -10.186 -4.639 1.00 96.75 89 GLU A O 1
ATOM 693 N N . PHE A 1 90 ? 9.273 -10.898 -3.164 1.00 95.88 90 PHE A N 1
ATOM 694 C CA . PHE A 1 90 ? 9.274 -9.662 -2.399 1.00 95.88 90 PHE A CA 1
ATOM 695 C C . PHE A 1 90 ? 9.848 -8.491 -3.203 1.00 95.88 90 PHE A C 1
ATOM 697 O O . PHE A 1 90 ? 9.258 -7.409 -3.202 1.00 95.88 90 PHE A O 1
ATOM 704 N N . VAL A 1 91 ? 10.966 -8.695 -3.906 1.00 95.56 91 VAL A N 1
ATOM 705 C CA . VAL A 1 91 ? 11.590 -7.667 -4.752 1.00 95.56 91 VAL A CA 1
ATOM 706 C C . VAL A 1 91 ? 10.646 -7.243 -5.877 1.00 95.56 91 VAL A C 1
ATOM 708 O O . VAL A 1 91 ? 10.512 -6.043 -6.123 1.00 95.56 91 VAL A O 1
ATOM 711 N N . ASP A 1 92 ? 9.931 -8.182 -6.499 1.00 96.75 92 ASP A N 1
ATOM 712 C CA . ASP A 1 92 ? 8.945 -7.870 -7.539 1.00 96.75 92 ASP A CA 1
ATOM 713 C C . ASP A 1 92 ? 7.819 -6.973 -7.008 1.00 96.75 92 ASP A C 1
ATOM 715 O O . ASP A 1 92 ? 7.501 -5.938 -7.605 1.00 96.75 92 ASP A O 1
ATOM 719 N N . VAL A 1 93 ? 7.256 -7.311 -5.843 1.00 97.75 93 VAL A N 1
ATOM 720 C CA . VAL A 1 93 ? 6.227 -6.492 -5.184 1.00 97.75 93 VAL A CA 1
ATOM 721 C C . VAL A 1 93 ? 6.783 -5.125 -4.782 1.00 97.75 93 VAL A C 1
ATOM 723 O O . VAL A 1 93 ? 6.142 -4.104 -5.039 1.00 97.75 93 VAL A O 1
ATOM 726 N N . ALA A 1 94 ? 7.972 -5.072 -4.177 1.00 96.31 94 ALA A N 1
ATOM 727 C CA . ALA A 1 94 ? 8.592 -3.829 -3.726 1.00 96.31 94 ALA A CA 1
ATOM 728 C C . ALA A 1 94 ? 8.861 -2.867 -4.892 1.00 96.31 94 ALA A C 1
ATOM 730 O O . ALA A 1 94 ? 8.531 -1.681 -4.804 1.00 96.31 94 ALA A O 1
ATOM 731 N N . ASN A 1 95 ? 9.395 -3.378 -6.003 1.00 96.25 95 ASN A N 1
ATOM 732 C CA . ASN A 1 95 ? 9.642 -2.599 -7.212 1.00 96.25 95 ASN A CA 1
ATOM 733 C C . ASN A 1 95 ? 8.337 -2.086 -7.824 1.00 96.25 95 ASN A C 1
ATOM 735 O O . ASN A 1 95 ? 8.241 -0.904 -8.161 1.00 96.25 95 ASN A O 1
ATOM 739 N N . ALA A 1 96 ?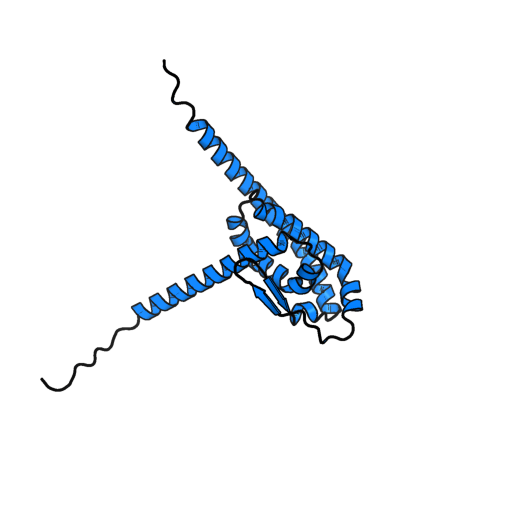 7.316 -2.941 -7.921 1.00 97.88 96 ALA A N 1
ATOM 740 C CA . ALA A 1 96 ? 6.033 -2.561 -8.495 1.00 97.88 96 ALA A CA 1
ATOM 741 C C . ALA A 1 96 ? 5.307 -1.506 -7.645 1.00 97.88 96 ALA A C 1
ATOM 743 O O . ALA A 1 96 ? 4.796 -0.527 -8.190 1.00 97.88 96 ALA A O 1
ATOM 744 N N . LEU A 1 97 ? 5.316 -1.652 -6.314 1.00 97.94 97 LEU A N 1
ATOM 745 C CA . LEU A 1 97 ? 4.779 -0.646 -5.395 1.00 97.94 97 LEU A CA 1
ATOM 746 C C . LEU A 1 97 ? 5.552 0.669 -5.496 1.00 97.94 97 LEU A C 1
ATOM 748 O O . LEU A 1 97 ? 4.932 1.729 -5.548 1.00 97.94 97 LEU A O 1
ATOM 752 N N . SER A 1 98 ? 6.885 0.616 -5.543 1.00 96.44 98 SER A N 1
ATOM 753 C CA . SER A 1 98 ? 7.720 1.813 -5.678 1.00 96.44 98 SER A CA 1
ATOM 754 C C . SER A 1 98 ? 7.417 2.564 -6.976 1.00 96.44 98 SER A C 1
ATOM 756 O O . SER A 1 98 ? 7.108 3.753 -6.919 1.00 96.44 98 SER A O 1
ATOM 758 N N . GLY A 1 99 ? 7.391 1.863 -8.115 1.00 96.94 99 GLY A N 1
ATOM 759 C CA . GLY A 1 99 ? 7.085 2.446 -9.425 1.00 96.94 99 GLY A CA 1
ATOM 760 C C . GLY A 1 99 ? 5.694 3.078 -9.489 1.00 96.94 99 GLY A C 1
ATOM 761 O O . GLY A 1 99 ? 5.573 4.237 -9.880 1.00 96.94 99 GLY A O 1
ATOM 762 N N . PHE A 1 100 ? 4.666 2.371 -9.009 1.00 98.44 100 PHE A N 1
ATOM 763 C CA . PHE A 1 100 ? 3.311 2.920 -8.870 1.00 98.44 100 PHE A CA 1
ATOM 764 C C . PHE A 1 100 ? 3.306 4.204 -8.032 1.00 98.44 100 PHE A C 1
ATOM 766 O O . PHE A 1 100 ? 2.674 5.202 -8.374 1.00 98.44 100 PHE A O 1
ATOM 773 N N . SER A 1 101 ? 4.052 4.206 -6.929 1.00 98.31 101 SER A N 1
ATOM 774 C CA . SER A 1 101 ? 4.038 5.314 -5.976 1.00 98.31 101 SER A CA 1
ATOM 775 C C . SER A 1 101 ? 4.744 6.558 -6.489 1.00 98.31 101 SER A C 1
ATOM 777 O O . SER A 1 101 ? 4.366 7.672 -6.119 1.00 98.31 101 SER A O 1
ATOM 779 N N . THR A 1 102 ? 5.747 6.392 -7.352 1.00 97.88 102 THR A N 1
ATOM 780 C CA . THR A 1 102 ? 6.493 7.503 -7.944 1.00 97.88 102 THR A CA 1
ATOM 781 C C . THR A 1 102 ? 5.574 8.474 -8.685 1.00 97.88 102 THR A C 1
ATOM 783 O O . THR A 1 102 ? 5.755 9.677 -8.519 1.00 97.88 102 THR A O 1
ATOM 786 N N . TYR A 1 103 ? 4.553 8.002 -9.411 1.00 98.31 103 TYR A N 1
ATOM 787 C CA . TYR A 1 103 ? 3.610 8.869 -10.139 1.00 98.31 103 TYR A CA 1
ATOM 788 C C . TYR A 1 103 ? 2.826 9.823 -9.233 1.00 98.31 103 TYR A C 1
ATOM 790 O O . TYR A 1 103 ? 2.563 10.969 -9.604 1.00 98.31 103 TYR A O 1
ATOM 798 N N . PHE A 1 104 ? 2.446 9.358 -8.045 1.00 98.25 104 PHE A N 1
ATOM 799 C CA . PHE A 1 104 ? 1.659 10.142 -7.094 1.00 98.25 104 PHE A CA 1
ATOM 800 C C . PHE A 1 104 ? 2.541 11.063 -6.260 1.00 98.25 104 PHE A C 1
ATOM 802 O O . PHE A 1 104 ? 2.203 12.227 -6.058 1.00 98.25 104 PHE A O 1
ATOM 809 N N . VAL A 1 105 ? 3.694 10.563 -5.810 1.00 97.25 105 VAL A N 1
ATOM 810 C CA . VAL A 1 105 ? 4.660 11.345 -5.029 1.00 97.25 105 VAL A CA 1
ATOM 811 C C . VAL A 1 105 ? 5.255 12.487 -5.859 1.00 97.25 105 VAL A C 1
ATOM 813 O O . VAL A 1 105 ? 5.477 13.569 -5.324 1.00 97.25 105 VAL A O 1
ATOM 816 N N . SER A 1 106 ? 5.471 12.290 -7.164 1.00 97.06 106 SER A N 1
ATOM 817 C CA . SER A 1 106 ? 5.972 13.340 -8.063 1.00 97.06 106 SER A CA 1
ATOM 818 C C . SER A 1 106 ? 4.905 14.350 -8.504 1.00 97.06 106 SER A C 1
ATOM 820 O O . SER A 1 106 ? 5.243 15.360 -9.118 1.00 97.06 106 SER A O 1
ATOM 822 N N . GLY A 1 107 ? 3.623 14.091 -8.218 1.00 96.88 107 GLY A N 1
ATOM 823 C CA . GLY A 1 107 ? 2.504 14.932 -8.648 1.00 96.88 107 GLY A CA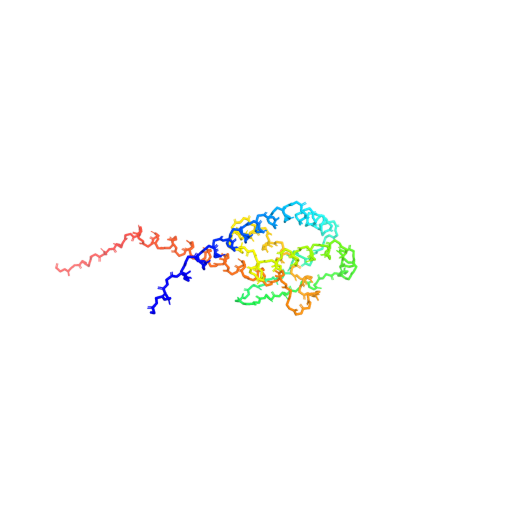 1
ATOM 824 C C . GLY A 1 107 ? 2.130 14.797 -10.129 1.00 96.88 107 GLY A C 1
ATOM 825 O O . GLY A 1 107 ? 1.379 15.631 -10.632 1.00 96.88 107 GLY A O 1
ATOM 826 N N . ILE A 1 108 ? 2.629 13.771 -10.831 1.00 97.50 108 ILE A N 1
ATOM 827 C CA . ILE A 1 108 ? 2.232 13.473 -12.219 1.00 97.50 108 ILE A CA 1
ATOM 828 C C . ILE A 1 108 ? 0.779 12.977 -12.264 1.00 97.50 108 ILE A C 1
ATOM 830 O O . ILE A 1 108 ? 0.024 13.348 -13.162 1.00 97.50 108 ILE A O 1
ATOM 834 N N . ALA A 1 109 ? 0.383 12.159 -11.288 1.00 97.88 109 ALA A N 1
ATOM 835 C CA . ALA A 1 109 ? -0.967 11.624 -11.154 1.00 97.88 109 ALA A CA 1
ATOM 836 C C . ALA A 1 109 ? -1.746 12.312 -10.017 1.00 97.88 109 ALA A C 1
ATOM 838 O O . ALA A 1 109 ? -1.170 12.753 -9.019 1.00 97.88 109 ALA A O 1
ATOM 839 N N . ASP A 1 110 ? -3.078 12.362 -10.129 1.00 98.19 110 ASP A N 1
ATOM 840 C CA . ASP A 1 110 ? -3.950 12.787 -9.027 1.00 98.19 110 ASP A CA 1
ATOM 841 C C . ASP A 1 110 ? -3.986 11.707 -7.932 1.00 98.19 110 ASP A C 1
ATOM 843 O O . ASP A 1 110 ? -4.678 10.687 -8.023 1.00 98.19 110 ASP A O 1
ATOM 847 N N . GLU A 1 111 ? -3.216 11.966 -6.882 1.00 98.00 111 GLU A N 1
ATOM 848 C CA . GLU A 1 111 ? -3.067 11.128 -5.696 1.00 98.00 111 GLU A CA 1
ATOM 849 C C . GLU A 1 111 ? -4.364 10.987 -4.886 1.00 98.00 111 GLU A C 1
ATOM 851 O O . GLU A 1 111 ? -4.636 9.918 -4.332 1.00 98.00 111 GLU A O 1
ATOM 856 N N . LYS A 1 112 ? -5.204 12.027 -4.833 1.00 97.81 112 LYS A N 1
ATOM 857 C CA . LYS A 1 112 ? -6.444 12.004 -4.048 1.00 97.81 112 LYS A CA 1
ATOM 858 C C . LYS A 1 112 ? -7.475 11.079 -4.677 1.00 97.81 112 LYS A C 1
ATOM 860 O O . LYS A 1 112 ? -8.158 10.341 -3.965 1.00 97.81 112 LYS A O 1
ATOM 865 N N . LEU A 1 113 ? -7.582 11.114 -6.001 1.00 97.69 113 LEU A N 1
ATOM 866 C CA . LEU A 1 113 ? -8.449 10.219 -6.756 1.00 97.69 113 LEU A CA 1
ATOM 867 C C . LEU A 1 113 ? -8.016 8.753 -6.590 1.00 97.69 113 LEU A C 1
ATOM 869 O O . LEU A 1 113 ? -8.859 7.895 -6.313 1.00 97.69 113 LEU A O 1
ATOM 873 N N . ALA A 1 114 ? -6.712 8.474 -6.671 1.00 98.31 114 ALA A N 1
ATOM 874 C CA . ALA A 1 114 ? -6.175 7.130 -6.459 1.00 98.31 114 ALA A CA 1
ATOM 875 C C . ALA A 1 114 ? -6.425 6.616 -5.034 1.00 98.31 114 ALA A C 1
ATOM 877 O O . ALA A 1 114 ? -6.878 5.482 -4.862 1.00 98.31 114 ALA A O 1
ATOM 878 N N . TYR A 1 115 ? -6.213 7.454 -4.013 1.00 98.56 115 TYR A N 1
ATOM 879 C CA . TYR A 1 115 ? -6.451 7.091 -2.614 1.00 98.56 115 TYR A CA 1
ATOM 880 C C . TYR A 1 115 ? -7.890 6.625 -2.363 1.00 98.56 115 TYR A C 1
ATOM 882 O O . TYR A 1 115 ? -8.105 5.626 -1.679 1.00 98.56 115 TYR A O 1
ATOM 890 N N . ASN A 1 116 ? -8.882 7.303 -2.943 1.00 97.38 116 ASN A N 1
ATOM 891 C CA . ASN A 1 116 ? -10.285 6.915 -2.773 1.00 97.38 116 ASN A CA 1
ATOM 892 C C . ASN A 1 116 ? -10.593 5.525 -3.349 1.00 97.38 116 ASN A C 1
ATOM 894 O O . ASN A 1 116 ? -11.528 4.870 -2.896 1.00 97.38 116 ASN A O 1
ATOM 898 N N . THR A 1 117 ? -9.809 5.082 -4.333 1.00 97.69 117 THR A N 1
ATOM 899 C CA . THR A 1 117 ? -10.007 3.805 -5.024 1.00 97.69 117 THR A CA 1
ATOM 900 C C . THR A 1 117 ? -9.193 2.684 -4.377 1.00 97.69 117 THR A C 1
ATOM 902 O O . THR A 1 117 ? -9.711 1.599 -4.129 1.00 97.69 117 THR A O 1
ATOM 905 N N . LEU A 1 118 ? -7.917 2.943 -4.074 1.00 98.31 118 LEU A N 1
ATOM 906 C CA . LEU A 1 118 ? -6.933 1.920 -3.699 1.00 98.31 118 LEU A CA 1
AT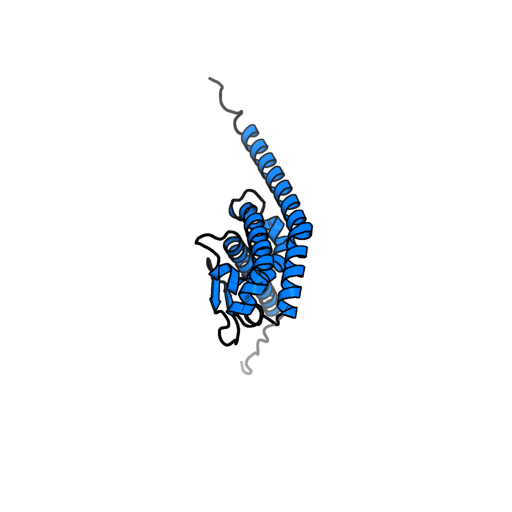OM 907 C C . LEU A 1 118 ? -6.313 2.123 -2.314 1.00 98.31 118 LEU A C 1
ATOM 909 O O . LEU A 1 118 ? -5.590 1.247 -1.837 1.00 98.31 118 LEU A O 1
ATOM 913 N N . GLY A 1 119 ? -6.599 3.244 -1.648 1.00 97.88 119 GLY A N 1
ATOM 914 C CA . GLY A 1 119 ? -5.893 3.694 -0.447 1.00 97.88 119 GLY A CA 1
ATOM 915 C C . GLY A 1 119 ? -5.819 2.640 0.648 1.00 97.88 119 GLY A C 1
ATOM 916 O O . GLY A 1 119 ? -4.754 2.381 1.201 1.00 97.88 119 GLY A O 1
ATOM 917 N N . ARG A 1 120 ? -6.937 1.956 0.911 1.00 97.12 120 ARG A N 1
ATOM 918 C CA . ARG A 1 120 ? -7.006 0.907 1.936 1.00 97.12 120 ARG A CA 1
ATOM 919 C C . ARG A 1 120 ? -6.138 -0.306 1.594 1.00 97.12 120 ARG A C 1
ATOM 921 O O . ARG A 1 120 ? -5.373 -0.753 2.445 1.00 97.12 120 ARG A O 1
ATOM 928 N N . THR A 1 121 ? -6.262 -0.839 0.380 1.00 98.12 121 THR A N 1
ATOM 929 C CA . THR A 1 121 ? -5.514 -2.027 -0.060 1.00 98.12 121 THR A CA 1
ATOM 930 C C . THR A 1 121 ? -4.019 -1.738 -0.106 1.00 98.12 121 THR A C 1
ATOM 932 O O . THR A 1 121 ? -3.225 -2.509 0.434 1.00 98.12 121 THR A O 1
ATOM 935 N N . TYR A 1 122 ? -3.644 -0.579 -0.646 1.00 98.56 122 TYR A N 1
ATOM 936 C CA . TYR A 1 122 ? -2.263 -0.120 -0.680 1.00 98.56 122 TYR A CA 1
ATOM 937 C C . TYR A 1 122 ? -1.678 0.031 0.727 1.00 98.56 122 TYR A C 1
ATOM 939 O O . TYR A 1 122 ? -0.639 -0.556 1.026 1.00 98.56 122 TYR A O 1
ATOM 947 N N . CYS A 1 123 ? -2.367 0.748 1.624 1.00 98.25 123 CYS A N 1
ATOM 948 C CA . CYS A 1 123 ? -1.896 0.942 2.993 1.00 98.25 123 CYS A CA 1
ATOM 949 C C . CYS A 1 123 ? -1.736 -0.378 3.746 1.00 98.25 123 CYS A C 1
ATOM 951 O O . CYS A 1 123 ? -0.737 -0.567 4.434 1.00 98.25 123 CYS A O 1
ATOM 953 N N . ASN A 1 124 ? -2.685 -1.304 3.612 1.00 97.75 124 ASN A N 1
ATOM 954 C CA . ASN A 1 124 ? -2.585 -2.610 4.260 1.00 97.75 124 ASN A CA 1
ATOM 955 C C . ASN A 1 124 ? -1.390 -3.413 3.738 1.00 97.75 124 ASN A C 1
ATOM 957 O O . ASN A 1 124 ? -0.654 -3.992 4.535 1.00 97.75 124 ASN A O 1
ATOM 961 N N . THR A 1 125 ? -1.177 -3.396 2.422 1.00 98.00 125 THR A N 1
ATOM 962 C CA . THR A 1 125 ? -0.067 -4.097 1.768 1.00 98.00 125 THR A CA 1
ATOM 963 C C . THR A 1 125 ? 1.274 -3.537 2.227 1.00 98.00 125 THR A C 1
ATOM 965 O O . THR A 1 125 ? 2.093 -4.273 2.774 1.00 98.00 125 THR A O 1
ATOM 968 N N . VAL A 1 126 ? 1.494 -2.225 2.080 1.00 97.62 126 VAL A N 1
ATOM 969 C CA . VAL A 1 126 ? 2.765 -1.604 2.479 1.00 97.62 126 VAL A CA 1
ATOM 970 C C . VAL A 1 126 ? 3.003 -1.776 3.973 1.00 97.62 126 VAL A C 1
ATOM 972 O O . VAL A 1 126 ? 4.121 -2.077 4.371 1.00 97.62 126 VAL A O 1
ATOM 975 N N . LYS A 1 127 ? 1.963 -1.671 4.811 1.00 97.44 127 LYS A N 1
ATOM 976 C CA . LYS A 1 127 ? 2.090 -1.915 6.251 1.00 97.44 127 LYS A CA 1
ATOM 977 C C . LYS A 1 127 ? 2.512 -3.352 6.563 1.00 97.44 127 LYS A C 1
ATOM 979 O O . LYS A 1 127 ? 3.401 -3.530 7.388 1.00 97.44 127 LYS A O 1
ATOM 984 N N . LYS A 1 128 ? 1.901 -4.357 5.924 1.00 97.00 128 LYS A N 1
ATOM 985 C CA . LYS A 1 128 ? 2.256 -5.779 6.101 1.00 97.00 128 LYS A CA 1
ATOM 986 C C . LYS A 1 128 ? 3.727 -6.018 5.759 1.00 97.00 128 LYS A C 1
ATOM 988 O O . LYS A 1 128 ? 4.435 -6.677 6.511 1.00 97.00 128 LYS A O 1
ATOM 993 N N . TYR A 1 129 ? 4.185 -5.425 4.662 1.00 96.31 129 TYR A N 1
ATOM 994 C CA . TYR A 1 129 ? 5.518 -5.637 4.099 1.00 96.31 129 TYR A CA 1
ATOM 995 C C . TYR A 1 129 ? 6.587 -4.635 4.560 1.00 96.31 129 TYR A C 1
ATOM 997 O O . TYR A 1 129 ? 7.764 -4.792 4.232 1.00 96.31 129 TYR A O 1
ATOM 1005 N N . ALA A 1 130 ? 6.211 -3.652 5.382 1.00 95.19 130 ALA A N 1
ATOM 1006 C CA . ALA A 1 130 ? 7.100 -2.626 5.922 1.00 95.19 130 ALA A CA 1
ATOM 1007 C C . ALA A 1 130 ? 8.376 -3.166 6.603 1.00 95.19 130 ALA A C 1
ATOM 1009 O O . ALA A 1 130 ? 9.415 -2.535 6.415 1.00 95.19 130 ALA A O 1
ATOM 1010 N N . PRO A 1 131 ? 8.357 -4.297 7.348 1.00 92.56 131 PRO A N 1
ATOM 1011 C CA . PRO A 1 131 ? 9.564 -4.832 7.988 1.00 92.56 131 PRO A CA 1
ATOM 1012 C C . PRO A 1 131 ? 10.719 -5.073 7.026 1.00 92.56 131 PRO A C 1
ATOM 1014 O O . PRO A 1 131 ? 11.850 -4.718 7.344 1.00 92.56 131 PRO A O 1
ATOM 1017 N N . LEU A 1 132 ? 10.435 -5.604 5.835 1.00 91.50 132 LEU A N 1
ATOM 1018 C CA . LEU A 1 132 ? 11.460 -5.775 4.813 1.00 91.50 132 LEU A CA 1
ATOM 1019 C C . LEU A 1 132 ? 11.620 -4.528 3.949 1.00 9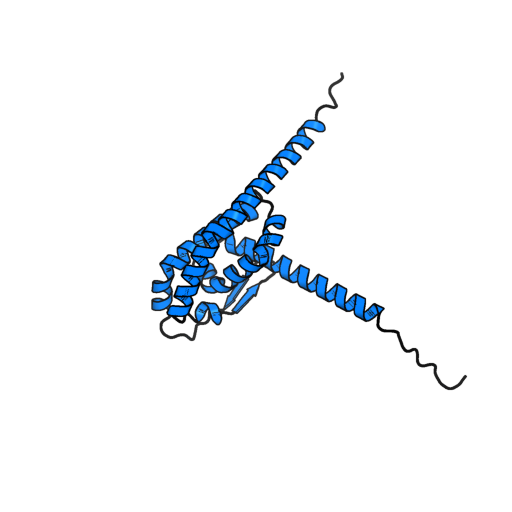1.50 132 LEU A C 1
ATOM 1021 O O . LEU A 1 132 ? 12.747 -4.180 3.619 1.00 91.50 132 LEU A O 1
ATOM 1025 N N . LEU A 1 133 ? 10.532 -3.815 3.625 1.00 93.25 133 LEU A N 1
ATOM 1026 C CA . LEU A 1 133 ? 10.612 -2.617 2.778 1.00 93.25 133 LEU A CA 1
ATOM 1027 C C . LEU A 1 133 ? 11.544 -1.564 3.376 1.00 93.25 133 LEU A C 1
ATOM 1029 O O . LEU A 1 133 ? 12.330 -0.992 2.633 1.00 93.25 133 LEU A O 1
ATOM 1033 N N . VAL A 1 134 ? 11.483 -1.343 4.694 1.00 91.06 134 VAL A N 1
ATOM 1034 C CA . VAL A 1 134 ? 12.365 -0.401 5.402 1.00 91.06 134 VAL A CA 1
ATOM 1035 C C . VAL A 1 134 ? 13.815 -0.879 5.407 1.00 91.06 134 VAL A C 1
ATOM 1037 O O . VAL A 1 134 ? 14.720 -0.060 5.270 1.00 91.06 134 VAL A O 1
ATOM 1040 N N . LEU A 1 135 ? 14.040 -2.189 5.538 1.00 86.38 135 LEU A N 1
ATOM 1041 C CA . LEU A 1 135 ? 15.381 -2.773 5.562 1.00 86.38 135 LEU A CA 1
ATOM 1042 C C . LEU A 1 135 ? 16.093 -2.622 4.211 1.00 86.38 135 LEU A C 1
ATOM 1044 O O . LEU A 1 135 ? 17.279 -2.308 4.173 1.00 86.38 135 LEU A O 1
ATOM 1048 N N . ILE A 1 136 ? 15.368 -2.835 3.109 1.00 84.06 136 ILE A N 1
ATOM 1049 C CA . ILE A 1 136 ? 15.936 -2.771 1.754 1.00 84.06 136 ILE A CA 1
ATOM 1050 C C . ILE A 1 136 ? 15.872 -1.371 1.136 1.00 84.06 136 ILE A C 1
ATOM 1052 O O . ILE A 1 136 ? 16.562 -1.091 0.154 1.00 84.06 136 ILE A O 1
ATOM 1056 N N . SER A 1 137 ? 15.029 -0.483 1.666 1.00 80.94 137 SER A N 1
ATOM 1057 C CA . SER A 1 137 ? 14.915 0.872 1.147 1.00 80.94 137 SER A CA 1
ATOM 1058 C C . SER A 1 137 ? 16.149 1.691 1.500 1.00 80.94 137 SER A C 1
ATOM 1060 O O . SER A 1 137 ? 16.436 1.922 2.672 1.00 80.94 137 SER A O 1
ATOM 1062 N N . LYS A 1 138 ? 16.820 2.220 0.475 1.00 72.38 138 LYS A N 1
ATOM 1063 C CA . LYS A 1 138 ? 17.675 3.401 0.640 1.00 72.38 138 LYS A CA 1
ATOM 1064 C C . LYS A 1 138 ? 16.810 4.617 0.999 1.00 72.38 138 LYS A C 1
ATOM 1066 O O . LYS A 1 138 ? 15.581 4.573 0.886 1.00 72.38 138 LYS A O 1
ATOM 1071 N N . GLU A 1 139 ? 17.453 5.707 1.411 1.00 68.19 139 GLU A N 1
ATOM 1072 C CA . GLU A 1 139 ? 16.782 6.992 1.631 1.00 68.19 139 GLU A CA 1
ATOM 1073 C C . GLU A 1 139 ? 15.854 7.339 0.443 1.00 68.19 139 GLU A C 1
ATOM 1075 O O . GLU A 1 139 ? 16.233 7.182 -0.717 1.00 68.19 139 GLU A O 1
ATOM 1080 N N . ASN A 1 140 ? 14.631 7.803 0.738 1.00 72.06 140 ASN A N 1
ATOM 1081 C CA . ASN A 1 140 ? 13.594 8.223 -0.225 1.00 72.06 140 ASN A CA 1
ATOM 1082 C C . ASN A 1 140 ? 12.873 7.135 -1.052 1.00 72.06 140 ASN A C 1
ATOM 1084 O O . ASN A 1 140 ? 12.624 7.311 -2.243 1.00 72.06 140 ASN A O 1
ATOM 1088 N N . ASN A 1 141 ? 12.422 6.045 -0.424 1.00 90.38 141 ASN A N 1
ATOM 1089 C CA . ASN A 1 141 ? 11.513 5.095 -1.079 1.00 90.38 141 ASN A CA 1
ATOM 1090 C C . ASN A 1 141 ? 10.103 5.694 -1.296 1.00 90.38 141 ASN A C 1
ATOM 1092 O O . ASN A 1 141 ? 9.375 5.966 -0.334 1.00 90.38 141 ASN A O 1
ATOM 1096 N N . SER A 1 142 ? 9.695 5.857 -2.562 1.00 95.75 142 SER A N 1
ATOM 1097 C CA . SER A 1 142 ? 8.390 6.423 -2.939 1.00 95.75 142 SER A CA 1
ATOM 1098 C C . SER A 1 142 ? 7.204 5.633 -2.382 1.00 95.75 142 SER A C 1
ATOM 1100 O O . SER A 1 142 ? 6.196 6.241 -2.027 1.00 95.75 142 SER A O 1
ATOM 1102 N N . ALA A 1 143 ? 7.313 4.306 -2.245 1.00 96.88 143 ALA A N 1
ATOM 1103 C CA . ALA A 1 143 ? 6.241 3.491 -1.680 1.00 96.88 143 ALA A CA 1
ATOM 1104 C C . ALA A 1 143 ? 5.980 3.822 -0.206 1.00 96.88 143 ALA A C 1
ATOM 1106 O O . ALA A 1 143 ? 4.826 3.965 0.210 1.00 96.88 143 ALA A O 1
ATOM 1107 N N . ILE A 1 144 ? 7.050 4.006 0.575 1.00 96.00 144 ILE A N 1
ATOM 1108 C CA . ILE A 1 144 ? 6.957 4.418 1.981 1.00 96.00 144 ILE A CA 1
ATOM 1109 C C . ILE A 1 144 ? 6.406 5.845 2.081 1.00 96.00 144 ILE A C 1
ATOM 1111 O O . ILE A 1 144 ? 5.531 6.101 2.906 1.00 96.00 144 ILE A O 1
ATOM 1115 N N . GLN A 1 145 ? 6.860 6.764 1.225 1.00 96.12 145 GLN A N 1
ATOM 1116 C CA . GLN A 1 145 ? 6.359 8.143 1.218 1.00 96.12 145 GLN A CA 1
ATOM 1117 C C . GLN A 1 145 ? 4.854 8.199 0.932 1.00 96.12 145 GLN A C 1
ATOM 1119 O O . GLN A 1 145 ? 4.103 8.797 1.706 1.00 96.12 145 GLN A O 1
ATOM 1124 N N . LEU A 1 146 ? 4.390 7.518 -0.121 1.00 97.75 146 LEU A N 1
ATOM 1125 C CA . LEU A 1 146 ? 2.964 7.459 -0.439 1.00 97.75 146 LEU A CA 1
ATOM 1126 C C . LEU A 1 146 ? 2.168 6.792 0.688 1.00 97.75 146 LEU A C 1
ATOM 1128 O O . LEU A 1 146 ? 1.094 7.265 1.057 1.00 97.75 146 LEU A O 1
ATOM 1132 N N . PHE A 1 147 ? 2.719 5.738 1.295 1.00 97.88 147 PHE A N 1
ATOM 1133 C CA . PHE A 1 147 ? 2.106 5.071 2.439 1.00 97.88 147 PHE A CA 1
ATOM 1134 C C . PHE A 1 147 ? 1.914 6.004 3.635 1.00 97.88 147 PHE A C 1
ATOM 1136 O O . PHE A 1 147 ? 0.850 5.966 4.254 1.00 97.88 147 PHE A O 1
ATOM 1143 N N . VAL A 1 148 ? 2.893 6.853 3.953 1.00 97.00 148 VAL A N 1
ATOM 1144 C CA . VAL A 1 148 ? 2.770 7.860 5.019 1.00 97.00 148 VAL A CA 1
ATOM 1145 C C . VAL A 1 148 ? 1.651 8.849 4.692 1.00 97.00 148 VAL A C 1
ATOM 1147 O O . VAL A 1 148 ? 0.779 9.077 5.533 1.00 97.00 148 VAL A O 1
ATOM 1150 N N . ILE A 1 149 ? 1.615 9.379 3.464 1.00 97.50 149 ILE A N 1
ATOM 1151 C CA . ILE A 1 149 ? 0.578 10.325 3.015 1.00 97.50 149 ILE A CA 1
ATOM 1152 C C . ILE A 1 149 ? -0.818 9.700 3.162 1.00 97.50 149 ILE A C 1
ATOM 1154 O O . ILE A 1 149 ? -1.709 10.286 3.785 1.00 97.50 149 ILE A O 1
ATOM 1158 N N . TRP A 1 150 ? -1.007 8.492 2.630 1.00 98.38 150 TRP A N 1
ATOM 1159 C CA . TRP A 1 150 ? -2.299 7.800 2.624 1.00 98.38 150 TRP A CA 1
ATOM 1160 C C . TRP A 1 150 ? -2.720 7.336 4.017 1.00 98.38 150 TRP A C 1
ATOM 1162 O O . TRP A 1 150 ? -3.886 7.468 4.385 1.00 98.38 150 TRP A O 1
ATOM 1172 N N . SER A 1 151 ? -1.781 6.869 4.838 1.00 97.69 151 SER A N 1
ATOM 1173 C CA . SER A 1 151 ? -2.075 6.450 6.212 1.00 97.69 151 SER A CA 1
ATOM 1174 C C . SER A 1 151 ? -2.487 7.626 7.088 1.00 97.69 151 SER A C 1
ATOM 1176 O O . SER A 1 151 ? -3.464 7.523 7.829 1.00 97.69 151 SER A O 1
ATOM 1178 N N . ASN A 1 152 ? -1.806 8.769 6.974 1.00 97.12 152 ASN A N 1
ATOM 1179 C CA . ASN A 1 152 ? -2.180 9.974 7.712 1.00 97.12 152 ASN A CA 1
ATOM 1180 C C . ASN A 1 152 ? -3.533 10.524 7.264 1.00 97.12 152 ASN A C 1
ATOM 1182 O O . ASN A 1 152 ? -4.322 10.975 8.098 1.00 97.12 152 ASN A O 1
ATOM 1186 N N . ARG A 1 153 ? -3.854 10.418 5.969 1.00 97.00 153 ARG A N 1
ATOM 1187 C CA . ARG A 1 153 ? -5.201 10.712 5.478 1.00 97.00 153 ARG A CA 1
ATOM 1188 C C . ARG A 1 153 ? -6.243 9.786 6.106 1.00 97.00 153 ARG A C 1
ATOM 1190 O O . ARG A 1 153 ? -7.220 10.288 6.648 1.00 97.00 153 ARG A O 1
ATOM 1197 N N . ALA A 1 154 ? -6.004 8.476 6.139 1.00 96.25 154 ALA A N 1
ATOM 1198 C CA . ALA A 1 154 ? -6.927 7.516 6.747 1.00 96.25 154 ALA A CA 1
ATOM 1199 C C . ALA A 1 154 ? -7.139 7.764 8.252 1.00 96.25 154 ALA A C 1
ATOM 1201 O O . ALA A 1 154 ? -8.268 7.695 8.743 1.00 96.25 154 ALA A O 1
ATOM 1202 N N . ILE A 1 155 ? -6.071 8.100 8.985 1.00 95.69 155 ILE A N 1
ATOM 1203 C CA . ILE A 1 155 ? -6.141 8.480 10.405 1.00 95.69 155 ILE A CA 1
ATOM 1204 C C . ILE A 1 155 ? -6.996 9.741 10.577 1.00 95.69 155 ILE A C 1
ATOM 1206 O O . ILE A 1 155 ? -7.892 9.767 11.422 1.00 95.69 155 ILE A O 1
ATOM 1210 N N . LYS A 1 156 ? -6.765 10.767 9.750 1.00 96.12 156 LYS A N 1
ATOM 1211 C CA . LYS A 1 156 ? -7.544 12.010 9.766 1.00 96.12 156 LYS A CA 1
ATOM 1212 C C . LYS A 1 156 ? -9.019 11.761 9.454 1.00 96.12 156 LYS A C 1
ATOM 1214 O O . LYS A 1 156 ? -9.879 12.266 10.173 1.00 96.12 156 LYS A O 1
ATOM 1219 N N . ASP A 1 157 ? -9.320 10.976 8.424 1.00 95.00 157 ASP A N 1
ATOM 1220 C CA . ASP A 1 157 ? -10.693 10.654 8.022 1.00 95.00 157 ASP A CA 1
ATOM 1221 C C . ASP A 1 157 ? -11.439 9.921 9.145 1.00 95.00 157 ASP A C 1
ATOM 1223 O O . ASP A 1 157 ? -12.591 10.247 9.449 1.00 95.00 157 ASP A O 1
ATOM 1227 N N . LYS A 1 158 ? -10.760 8.985 9.823 1.00 95.75 158 LYS A N 1
ATOM 1228 C CA . LYS A 1 158 ? -11.297 8.281 10.992 1.00 95.75 158 LYS A CA 1
ATOM 1229 C C . LYS A 1 158 ? -11.578 9.238 12.152 1.00 95.75 158 LYS A C 1
ATOM 1231 O O . LYS A 1 158 ? -12.682 9.215 12.690 1.00 95.75 158 LYS A O 1
ATOM 1236 N N . ALA A 1 159 ? -10.632 10.112 12.491 1.00 96.69 159 ALA A N 1
ATOM 1237 C CA . ALA A 1 159 ? -10.811 11.098 13.556 1.00 96.69 159 ALA A CA 1
ATOM 1238 C C . ALA A 1 159 ? -11.970 12.068 13.256 1.00 96.69 159 ALA A C 1
ATOM 1240 O O . ALA A 1 159 ? -12.771 12.379 14.135 1.00 96.69 159 ALA A O 1
ATOM 1241 N N . LEU A 1 160 ? -12.121 12.505 12.000 1.00 96.75 160 LEU A N 1
ATOM 1242 C CA . LEU A 1 160 ? -13.239 13.352 11.569 1.00 96.75 160 LEU A CA 1
ATOM 1243 C C . LEU A 1 160 ? -14.588 12.627 11.620 1.00 96.75 160 LEU A C 1
ATOM 1245 O O . LEU A 1 160 ? -15.620 13.257 11.857 1.00 96.75 160 LEU A O 1
ATOM 1249 N N . LEU A 1 161 ? -14.611 11.320 11.364 1.00 96.06 161 LEU A N 1
ATOM 1250 C CA . LEU A 1 161 ? -15.816 10.509 11.511 1.00 96.06 161 LEU A CA 1
ATOM 1251 C C . LEU A 1 161 ? -16.195 10.336 12.988 1.00 96.06 161 LEU A C 1
ATOM 1253 O O . LEU A 1 161 ? -17.364 10.468 13.338 1.00 96.06 161 LEU A O 1
ATOM 1257 N N . GLU A 1 162 ? -15.222 10.061 13.854 1.00 96.56 162 GLU A N 1
ATOM 1258 C CA . GLU A 1 162 ? -15.434 9.935 15.301 1.00 96.56 162 GLU A CA 1
ATOM 1259 C C . GLU A 1 162 ? -15.901 11.253 15.920 1.00 96.56 162 GLU A C 1
ATOM 1261 O O . GLU A 1 162 ? -16.876 11.254 16.669 1.00 96.56 162 GLU A O 1
ATOM 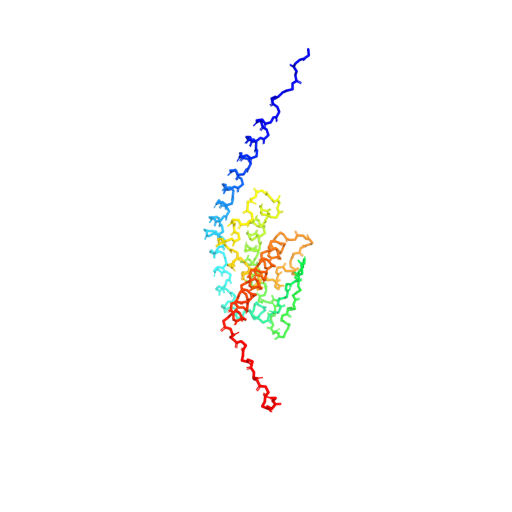1266 N N . LYS A 1 163 ? -15.291 12.380 15.529 1.00 97.38 163 LYS A N 1
ATOM 1267 C CA . LYS A 1 163 ? -15.733 13.723 15.921 1.00 97.38 163 LYS A CA 1
ATOM 1268 C C . LYS A 1 163 ? -17.212 13.946 15.594 1.00 97.38 163 LYS A C 1
ATOM 1270 O O . LYS A 1 163 ? -17.975 14.290 16.490 1.00 97.38 163 LYS A O 1
ATOM 1275 N N . ARG A 1 164 ? -17.627 13.681 14.348 1.00 96.75 164 ARG A N 1
ATOM 1276 C CA . ARG A 1 164 ? -19.032 13.830 13.920 1.00 96.75 164 ARG A CA 1
ATOM 1277 C C . ARG A 1 164 ? -19.987 12.984 14.763 1.00 96.75 164 ARG A C 1
ATOM 1279 O O . ARG A 1 164 ? -21.001 13.487 15.229 1.00 96.75 164 ARG A O 1
ATOM 1286 N N . LYS A 1 165 ? -19.628 11.724 15.034 1.00 96.56 165 LYS A N 1
ATOM 1287 C CA . LYS A 1 165 ? -20.429 10.832 15.890 1.00 96.56 165 LYS A CA 1
ATOM 1288 C C . LYS A 1 165 ? -20.563 11.355 17.322 1.00 96.56 165 LYS A C 1
ATOM 1290 O O . LYS A 1 165 ? -21.608 11.174 17.939 1.00 96.56 165 LYS A O 1
ATOM 1295 N N . ILE A 1 166 ? -19.508 11.950 17.878 1.00 96.50 166 ILE A N 1
ATOM 1296 C CA . ILE A 1 166 ? -19.536 12.534 19.227 1.00 96.50 166 ILE A CA 1
ATOM 1297 C C . ILE A 1 166 ? -20.417 13.788 19.246 1.00 96.50 166 ILE A C 1
ATOM 1299 O O . ILE A 1 166 ? -21.246 13.922 20.139 1.00 96.50 166 ILE A O 1
ATOM 1303 N N . GLU A 1 167 ? -20.299 14.664 18.248 1.00 95.75 167 GLU A N 1
ATOM 1304 C CA . GLU A 1 167 ? -21.133 15.868 18.122 1.00 95.75 167 GLU A CA 1
ATOM 1305 C C . GLU A 1 167 ? -22.625 15.522 17.994 1.00 95.75 167 GLU A C 1
ATOM 1307 O O . GLU A 1 167 ? -23.463 16.124 18.665 1.00 95.75 167 GLU A O 1
ATOM 1312 N N . GLU A 1 168 ? -22.963 14.499 17.205 1.00 95.44 168 GLU A N 1
ATOM 1313 C CA . GLU A 1 168 ? -24.332 13.979 17.103 1.00 95.44 168 GLU A CA 1
ATOM 1314 C C . GLU A 1 168 ? -24.846 13.439 18.446 1.00 95.44 168 GLU A C 1
ATOM 1316 O O . GLU A 1 168 ? -25.984 13.713 18.828 1.00 95.44 168 GLU A O 1
ATOM 1321 N N . LYS A 1 169 ? -24.010 12.714 19.202 1.00 93.81 169 LYS A N 1
ATOM 1322 C CA . LYS A 1 169 ? -24.369 12.223 20.543 1.00 93.81 169 LYS A CA 1
ATOM 1323 C C . LYS A 1 169 ? -24.603 13.359 21.536 1.00 93.81 169 LYS A C 1
ATOM 1325 O O . LYS A 1 169 ? -25.572 13.292 22.286 1.00 93.81 169 LYS A O 1
ATOM 1330 N N . ILE A 1 170 ? -23.752 14.387 21.532 1.00 93.25 170 ILE A N 1
ATOM 1331 C CA . ILE A 1 170 ? -23.909 15.571 22.391 1.00 93.25 170 ILE A CA 1
ATOM 1332 C C . ILE A 1 170 ? -25.233 16.265 22.070 1.00 93.25 170 ILE A C 1
ATOM 1334 O O . ILE A 1 170 ? -26.016 16.523 22.976 1.00 93.25 170 ILE A O 1
ATOM 1338 N N . LYS A 1 171 ? -25.535 16.482 20.784 1.00 93.00 171 LYS A N 1
ATOM 1339 C CA . LYS A 1 171 ? -26.790 17.112 20.348 1.00 93.00 171 LYS A CA 1
ATOM 1340 C C . LYS A 1 171 ? -28.038 16.328 20.775 1.00 93.00 171 LYS A C 1
ATOM 1342 O O . LYS A 1 171 ? -29.061 16.934 21.075 1.00 93.00 171 LYS A O 1
ATOM 1347 N N . ASN A 1 172 ? -27.960 14.999 20.784 1.00 91.75 172 ASN A N 1
ATOM 1348 C CA . ASN A 1 172 ? -29.084 14.126 21.131 1.00 91.75 172 ASN A CA 1
ATOM 1349 C C . ASN A 1 172 ? -29.212 13.853 22.640 1.00 91.75 172 ASN A C 1
ATOM 1351 O O . ASN A 1 172 ? -30.203 13.262 23.065 1.00 91.75 172 ASN A O 1
ATOM 1355 N N . THR A 1 173 ? -28.232 14.255 23.450 1.00 89.88 173 THR A N 1
ATOM 1356 C CA . THR A 1 173 ? -28.288 14.107 24.907 1.00 89.88 173 THR A CA 1
ATOM 1357 C C . THR A 1 173 ? -28.950 15.352 25.490 1.00 89.88 173 THR A C 1
ATOM 1359 O O . THR A 1 173 ? -28.333 16.409 25.563 1.00 89.88 173 THR A O 1
ATOM 1362 N N . SER A 1 174 ? -30.220 15.255 25.884 1.00 78.06 174 SER A N 1
ATOM 1363 C CA . SER A 1 174 ? -30.903 16.347 26.582 1.00 78.06 174 SER A CA 1
ATOM 1364 C C . SER A 1 174 ? -30.318 16.530 27.983 1.00 78.06 174 SER A C 1
ATOM 1366 O O . SER A 1 174 ? -30.291 15.576 28.763 1.00 78.06 174 SER A O 1
ATOM 1368 N N . GLU A 1 175 ? -29.902 17.748 28.325 1.00 77.25 175 GLU A N 1
ATOM 1369 C CA . GLU A 1 175 ? -29.513 18.090 29.693 1.00 77.25 175 GLU A CA 1
ATOM 1370 C C . GLU A 1 175 ? -30.728 17.972 30.624 1.00 77.25 175 GLU A C 1
ATOM 1372 O O . GLU A 1 175 ? -31.706 18.713 30.505 1.00 77.25 175 GLU A O 1
ATOM 1377 N N . MET A 1 176 ? -30.680 17.031 31.571 1.00 69.75 176 MET A N 1
ATOM 1378 C CA . MET A 1 176 ? -31.615 17.028 32.692 1.00 69.75 176 MET A CA 1
ATOM 1379 C C . MET A 1 176 ? -31.190 18.112 33.680 1.00 69.75 176 MET A C 1
ATOM 1381 O O . MET A 1 176 ? -30.303 17.907 34.507 1.00 69.75 176 MET A O 1
ATOM 1385 N N . ILE A 1 177 ? -31.843 19.270 33.609 1.00 75.94 177 ILE A N 1
ATOM 1386 C CA . ILE A 1 177 ? -31.708 20.303 34.635 1.00 75.94 177 ILE A CA 1
ATOM 1387 C C . ILE A 1 177 ? -32.543 19.869 35.843 1.00 75.94 177 ILE A C 1
ATOM 1389 O O . ILE A 1 177 ? -33.772 19.970 35.838 1.00 75.94 177 ILE A O 1
ATOM 1393 N N . VAL A 1 178 ? -31.878 19.379 36.890 1.00 80.50 178 VAL A N 1
ATOM 1394 C CA . VAL A 1 178 ? -32.518 19.129 38.187 1.00 80.50 178 VAL A CA 1
ATOM 1395 C C . VAL A 1 178 ? -32.771 20.480 38.850 1.00 80.50 178 VAL A C 1
ATOM 1397 O O . VAL A 1 178 ? -31.833 21.183 39.223 1.00 80.50 178 VAL A O 1
ATOM 1400 N N . LYS A 1 179 ? -34.043 20.869 38.981 1.00 78.06 179 LYS A N 1
ATOM 1401 C CA . LYS A 1 179 ? -34.406 22.074 39.735 1.00 78.06 179 LYS A CA 1
ATOM 1402 C C . LYS A 1 179 ? -34.176 21.825 41.234 1.00 78.06 179 LYS A C 1
ATOM 1404 O O . LYS A 1 179 ? -34.613 20.783 41.727 1.00 78.06 179 LYS A O 1
ATOM 1409 N N . PRO A 1 180 ? -33.524 22.745 41.966 1.00 75.56 180 PRO A N 1
ATOM 1410 C CA . PRO A 1 180 ? -33.383 22.623 43.412 1.00 75.56 180 PRO A CA 1
ATOM 1411 C C . PRO A 1 180 ? -34.755 22.701 44.101 1.00 75.56 180 PRO A C 1
ATOM 1413 O O . PRO A 1 180 ? -35.618 23.482 43.700 1.00 75.56 180 PRO A O 1
ATOM 1416 N N . ILE A 1 181 ? -34.957 21.880 45.135 1.00 67.12 181 ILE A N 1
ATOM 1417 C CA . ILE A 1 181 ? -36.163 21.901 45.971 1.00 67.12 181 ILE A CA 1
ATOM 1418 C C . ILE A 1 181 ? -35.956 22.962 47.057 1.00 67.12 181 ILE A C 1
ATOM 1420 O O . ILE A 1 181 ? -35.153 22.750 47.962 1.00 67.12 181 ILE A O 1
ATOM 1424 N N . GLY A 1 182 ? -36.677 24.083 46.965 1.00 70.94 182 GLY A N 1
ATOM 1425 C CA . GLY A 1 182 ? -36.776 25.079 48.040 1.00 70.94 182 GLY A CA 1
ATOM 1426 C C . GLY A 1 182 ? -36.419 26.512 47.639 1.00 70.94 182 GLY A C 1
ATOM 1427 O O . GLY A 1 182 ? -35.361 27.004 48.017 1.00 70.94 182 GLY A O 1
ATOM 1428 N N . THR A 1 183 ? -37.333 27.184 46.937 1.00 44.97 183 THR A N 1
ATOM 1429 C CA . THR A 1 183 ? -37.508 28.652 46.916 1.00 44.97 183 THR A CA 1
ATOM 1430 C C . THR A 1 183 ? -38.983 28.955 46.771 1.00 44.97 183 THR A C 1
ATOM 1432 O O . THR A 1 183 ? -39.592 28.305 45.888 1.00 44.97 183 THR A O 1
#

Radius of gyration: 23.96 Å; chains: 1; bounding box: 55×73×75 Å

Sequence (183 aa):
SSANDNSSGTGHLAKINAKREAYKVTADECRYYSEKIIPLINTLDKKVDELGAQIFQKSVVKVGANSIEVKPFTNYIDHDDVIEKLTGEFVDVANALSGFSTYFVSGIADEKLAYNTLGRTYCNTVKKYAPLLVLISKENNSAIQLFVIWSNRAIKDKALLEKRKIEEKIKNTSEMIVKPIGT

pLDDT: mean 90.59, std 11.77, range [44.97, 98.69]

Organism: NCBI:txid412755